Protein AF-A0A392PKE4-F1 (afdb_monomer)

Radius of gyration: 15.04 Å; Cα contacts (8 Å, |Δi|>4): 86; chains: 1; bounding box: 37×26×42 Å

Sequence (67 aa):
PLSVESVDLKSDLTFQPQPAQIIERSVKTLRSKEIPLVKVIWEGSPPGEATWELETEMQSNYPHLFR

pLDDT: mean 84.57, std 17.2, range [44.91, 98.12]

Foldseek 3Di:
DDDDDDQPQDPVNDRDFAFDAFDDWDWDDDPHDIFIWTWTDTPPDDPPDTDIDGPVVCCVPPVVRVD

Structure (mmCIF, N/CA/C/O backbone):
data_AF-A0A392PKE4-F1
#
_entry.id   AF-A0A392PKE4-F1
#
loop_
_atom_site.group_PDB
_atom_site.id
_atom_site.type_symbol
_atom_site.label_atom_id
_atom_site.label_alt_id
_atom_site.label_comp_id
_atom_site.label_asym_id
_atom_site.label_entity_id
_atom_site.label_seq_id
_atom_site.pdbx_PDB_ins_code
_atom_site.Cartn_x
_atom_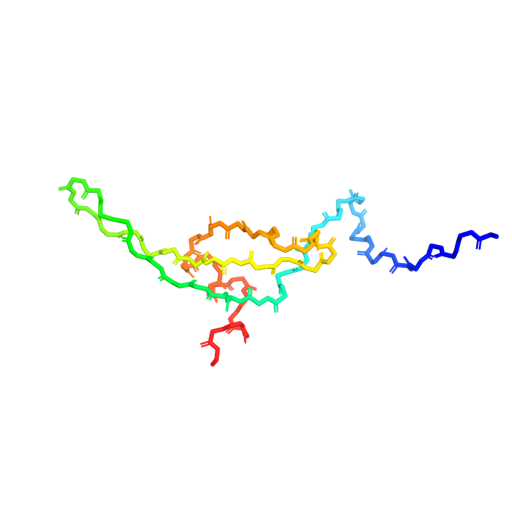site.Cartn_y
_atom_site.Cartn_z
_atom_site.occupancy
_atom_site.B_iso_or_equiv
_atom_site.auth_seq_id
_atom_site.auth_comp_id
_atom_site.auth_asym_id
_atom_site.auth_atom_id
_atom_site.pdbx_PDB_model_num
ATOM 1 N N . PRO A 1 1 ? 24.636 2.804 -26.128 1.00 44.94 1 PRO A N 1
ATOM 2 C CA . PRO A 1 1 ? 24.503 3.764 -25.006 1.00 44.94 1 PRO A CA 1
ATOM 3 C C . PRO A 1 1 ? 23.090 3.685 -24.415 1.00 44.94 1 PRO A C 1
ATOM 5 O O . PRO A 1 1 ? 22.127 3.937 -25.130 1.00 44.94 1 PRO A O 1
ATOM 8 N N . LEU A 1 2 ? 22.963 3.248 -23.160 1.00 44.91 2 LEU A N 1
ATOM 9 C CA . LEU A 1 2 ? 21.677 3.224 -22.459 1.00 44.91 2 LEU A CA 1
ATOM 10 C C . LEU A 1 2 ? 21.267 4.676 -22.166 1.00 44.91 2 LEU A C 1
ATOM 12 O O . LEU A 1 2 ? 21.996 5.392 -21.482 1.00 44.91 2 LEU A O 1
ATOM 16 N N . SER A 1 3 ? 20.158 5.119 -22.762 1.00 49.12 3 SER A N 1
ATOM 17 C CA . SER A 1 3 ? 19.567 6.436 -22.520 1.00 49.12 3 SER A CA 1
ATOM 18 C C . SER A 1 3 ? 18.835 6.374 -21.186 1.00 49.12 3 SER A C 1
ATOM 20 O O . SER A 1 3 ? 17.822 5.692 -21.070 1.00 49.12 3 SER A O 1
ATOM 22 N N . VAL A 1 4 ? 19.394 7.022 -20.169 1.00 52.31 4 VAL A N 1
ATOM 23 C CA . VAL A 1 4 ? 18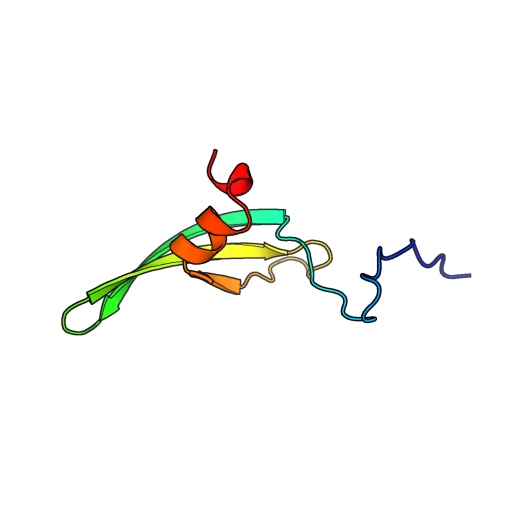.741 7.223 -18.873 1.00 52.31 4 VAL A CA 1
ATOM 24 C C . VAL A 1 4 ? 17.668 8.285 -19.078 1.00 52.31 4 VAL A C 1
ATOM 26 O O . VAL A 1 4 ? 17.967 9.469 -19.222 1.00 52.31 4 VAL A O 1
ATOM 29 N N . GLU A 1 5 ? 16.423 7.833 -19.181 1.00 55.81 5 GLU A N 1
ATOM 30 C CA . GLU A 1 5 ? 15.254 8.703 -19.141 1.00 55.81 5 GLU A CA 1
ATOM 31 C C . GLU A 1 5 ? 15.195 9.365 -17.763 1.00 55.81 5 GLU A C 1
ATOM 33 O O . GLU A 1 5 ? 15.371 8.727 -16.723 1.00 55.81 5 GLU A O 1
ATOM 38 N N . SER A 1 6 ? 15.065 10.685 -17.792 1.00 52.16 6 SER A N 1
ATOM 39 C CA . SER A 1 6 ? 15.190 11.602 -16.670 1.00 52.16 6 SER A CA 1
ATOM 40 C C . SER A 1 6 ? 14.187 11.257 -15.574 1.00 52.16 6 SER A C 1
ATOM 42 O O . SER A 1 6 ? 13.003 11.557 -15.679 1.00 52.16 6 SER A O 1
ATOM 44 N N . VAL A 1 7 ? 14.666 10.626 -14.508 1.00 57.56 7 VAL A N 1
ATOM 45 C CA . VAL A 1 7 ? 13.895 10.462 -13.280 1.00 57.56 7 VAL A CA 1
ATOM 46 C C . VAL A 1 7 ? 13.825 11.830 -12.605 1.00 57.56 7 VAL A C 1
ATOM 48 O O . VAL A 1 7 ? 14.866 12.377 -12.236 1.00 57.56 7 VAL A O 1
ATOM 51 N N . ASP A 1 8 ? 12.619 12.387 -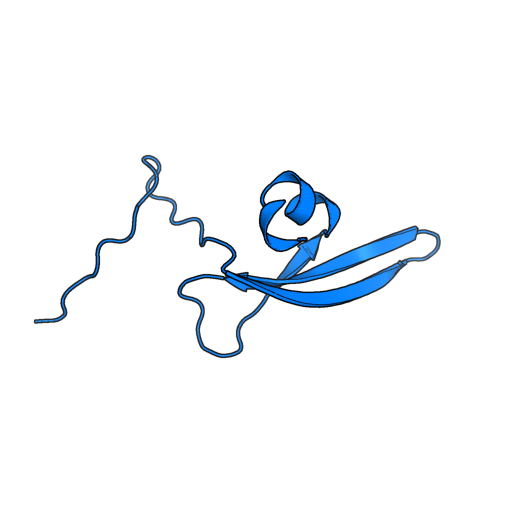12.465 1.00 53.97 8 ASP A N 1
ATOM 52 C CA . ASP A 1 8 ? 12.351 13.616 -11.708 1.00 53.97 8 ASP A CA 1
ATOM 53 C C . ASP A 1 8 ? 12.687 13.391 -10.225 1.00 53.97 8 ASP A C 1
ATOM 55 O O . ASP A 1 8 ? 11.850 13.044 -9.389 1.00 53.97 8 ASP A O 1
ATOM 59 N N . LEU A 1 9 ? 13.969 13.535 -9.897 1.00 52.62 9 LEU A N 1
ATOM 60 C CA . LEU A 1 9 ? 14.476 13.481 -8.537 1.00 52.62 9 LEU A CA 1
ATOM 61 C C . LEU A 1 9 ? 13.982 14.729 -7.803 1.00 52.62 9 LEU A C 1
ATOM 63 O O . LEU A 1 9 ? 14.381 15.853 -8.123 1.00 52.62 9 LEU A O 1
ATOM 67 N N . LYS A 1 10 ? 13.136 14.536 -6.784 1.00 55.50 10 LYS A N 1
ATOM 68 C CA . LYS A 1 10 ? 12.903 15.567 -5.766 1.00 55.50 10 LYS A CA 1
ATOM 69 C C . LYS A 1 10 ? 14.268 16.007 -5.221 1.00 55.50 10 LYS A C 1
ATOM 71 O O . LYS A 1 10 ? 15.210 15.219 -5.143 1.00 55.50 10 LYS A O 1
ATOM 76 N N . SER A 1 11 ? 14.387 17.284 -4.862 1.00 55.22 11 SER A N 1
ATOM 77 C CA . SER A 1 11 ? 15.641 17.954 -4.474 1.00 55.22 11 SER A CA 1
ATOM 78 C C . SER A 1 11 ? 16.386 17.329 -3.280 1.00 55.22 11 SER A C 1
ATOM 80 O O . SER A 1 11 ? 17.458 17.806 -2.917 1.00 55.22 11 SER A O 1
ATOM 82 N N . ASP A 1 12 ? 15.831 16.287 -2.663 1.00 59.31 12 ASP A N 1
ATOM 83 C CA . ASP A 1 12 ? 16.408 15.498 -1.576 1.00 59.31 12 ASP A CA 1
ATOM 84 C C . ASP A 1 12 ? 17.076 14.185 -2.041 1.00 59.31 12 ASP A C 1
ATOM 86 O O . ASP A 1 12 ? 17.497 13.393 -1.200 1.00 59.31 12 ASP A O 1
ATOM 90 N N . LEU A 1 13 ? 17.206 13.955 -3.359 1.00 57.62 13 LEU A N 1
ATOM 91 C CA . LEU A 1 13 ? 17.730 12.718 -3.966 1.00 57.62 13 LEU A CA 1
ATOM 92 C C . LEU A 1 13 ? 16.936 11.455 -3.588 1.00 57.62 13 LEU A C 1
ATOM 94 O O . LEU A 1 13 ? 17.387 10.342 -3.867 1.00 57.62 13 LEU A O 1
ATOM 98 N N . THR A 1 14 ? 15.748 11.596 -2.993 1.00 59.66 14 THR A N 1
ATOM 99 C CA . THR A 1 14 ? 14.861 10.464 -2.750 1.00 59.66 14 THR A CA 1
ATOM 100 C C . THR A 1 14 ? 13.907 10.324 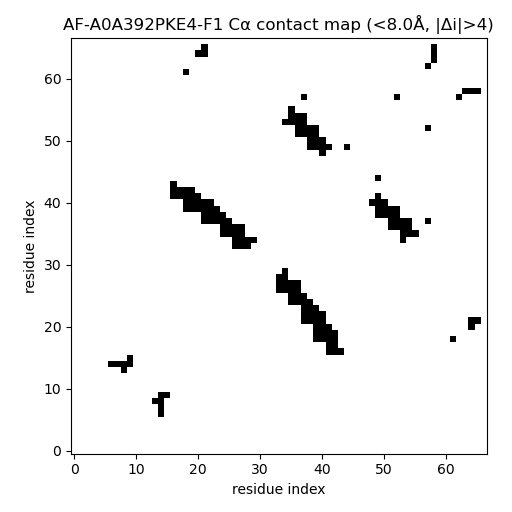-3.930 1.00 59.66 14 THR A C 1
ATOM 102 O O . THR A 1 14 ? 13.037 11.159 -4.181 1.00 59.66 14 THR A O 1
ATOM 105 N N . PHE A 1 15 ? 14.078 9.253 -4.706 1.00 62.41 15 PHE A N 1
ATOM 106 C CA . PHE A 1 15 ? 13.048 8.841 -5.650 1.00 62.41 15 PHE A CA 1
ATOM 107 C C . PHE A 1 15 ? 11.893 8.257 -4.838 1.00 62.41 15 PHE A C 1
ATOM 109 O O . PHE A 1 15 ? 11.958 7.117 -4.380 1.00 62.41 15 PHE A O 1
ATOM 116 N N . GLN A 1 16 ? 10.858 9.061 -4.605 1.00 68.19 16 GLN A N 1
ATOM 117 C CA . GLN A 1 16 ? 9.580 8.530 -4.157 1.00 68.19 16 GLN A CA 1
ATOM 118 C C . GLN A 1 16 ? 8.808 8.078 -5.395 1.00 68.19 16 GLN A C 1
ATOM 120 O O . GLN A 1 16 ? 8.437 8.938 -6.199 1.00 68.19 16 GLN A O 1
ATOM 125 N N . PRO A 1 17 ? 8.579 6.767 -5.574 1.00 78.50 17 PRO A N 1
ATOM 126 C CA . PRO A 1 17 ? 7.802 6.291 -6.704 1.00 78.50 17 PRO A CA 1
ATOM 127 C C . PRO A 1 17 ? 6.379 6.865 -6.626 1.00 78.50 17 PRO A C 1
ATOM 129 O O . PRO A 1 17 ? 5.783 6.942 -5.550 1.00 78.50 17 PRO A O 1
ATOM 132 N N . GLN A 1 18 ? 5.848 7.311 -7.764 1.00 89.62 18 GLN A N 1
ATOM 133 C CA . GLN A 1 18 ? 4.470 7.794 -7.875 1.00 89.62 18 GLN A CA 1
ATOM 134 C C . GLN A 1 18 ? 3.517 6.595 -7.956 1.00 89.62 18 GLN A C 1
ATOM 136 O O . GLN A 1 18 ? 3.829 5.614 -8.634 1.00 89.62 18 GLN A O 1
ATOM 141 N N . PRO A 1 19 ? 2.362 6.616 -7.281 1.00 93.81 19 PRO A N 1
ATOM 142 C CA . PRO A 1 19 ? 1.388 5.542 -7.408 1.00 93.81 19 PRO A CA 1
ATOM 143 C C . PRO A 1 19 ? 0.671 5.645 -8.759 1.00 93.81 19 PRO A C 1
ATOM 145 O O . PRO A 1 19 ? 0.017 6.641 -9.053 1.00 93.81 19 PRO A O 1
ATOM 148 N N . ALA A 1 20 ? 0.774 4.597 -9.573 1.00 92.88 20 ALA A N 1
ATOM 149 C CA . ALA A 1 20 ? 0.203 4.557 -10.915 1.00 92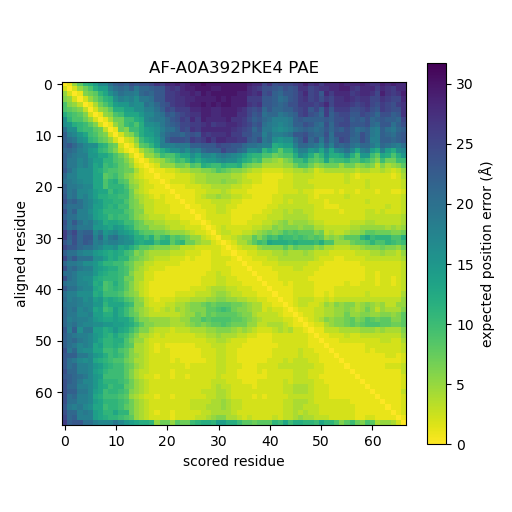.88 20 ALA A CA 1
ATOM 150 C C . ALA A 1 20 ? -1.293 4.210 -10.890 1.00 92.88 20 ALA A C 1
ATOM 152 O O . ALA A 1 20 ? -2.099 4.832 -11.578 1.00 92.88 20 ALA A O 1
ATOM 153 N N . GLN A 1 21 ? -1.674 3.186 -10.116 1.00 94.62 21 GLN A N 1
ATOM 154 C CA . GLN A 1 21 ? -3.048 2.682 -10.108 1.00 94.62 21 GLN A CA 1
ATOM 155 C C . GLN A 1 21 ? -3.365 1.866 -8.850 1.00 94.62 21 GLN A C 1
ATOM 157 O O . GLN A 1 21 ? -2.534 1.100 -8.362 1.00 94.62 21 GLN A O 1
ATOM 162 N N . ILE A 1 22 ? -4.614 1.956 -8.383 1.00 96.56 22 ILE A N 1
ATOM 163 C CA . ILE A 1 22 ? -5.194 1.015 -7.417 1.00 96.56 22 ILE A CA 1
ATOM 164 C C . ILE A 1 22 ? -5.813 -0.161 -8.173 1.00 96.56 22 ILE A C 1
ATOM 166 O O . ILE A 1 22 ? -6.712 0.025 -8.993 1.00 96.56 22 ILE A O 1
ATOM 170 N N . ILE A 1 23 ? -5.348 -1.374 -7.885 1.00 96.62 23 ILE A N 1
ATOM 171 C CA . ILE A 1 23 ? -5.801 -2.597 -8.566 1.00 96.62 23 ILE A CA 1
ATOM 172 C C . ILE A 1 23 ? -6.733 -3.460 -7.717 1.00 96.62 23 ILE A C 1
ATOM 174 O O . ILE A 1 23 ? -7.428 -4.317 -8.252 1.00 96.62 23 ILE A O 1
ATOM 178 N N . GLU A 1 24 ? -6.757 -3.253 -6.401 1.00 97.50 24 GLU A N 1
ATOM 179 C CA . GLU A 1 24 ? -7.564 -4.055 -5.482 1.00 97.50 24 GLU A CA 1
ATOM 180 C C . GLU A 1 24 ? -7.889 -3.259 -4.214 1.00 97.50 24 GLU A C 1
ATOM 182 O O . GLU A 1 24 ? -7.116 -2.390 -3.806 1.00 97.50 24 GLU A O 1
ATOM 187 N N . ARG A 1 25 ? -9.017 -3.571 -3.572 1.00 97.12 25 ARG A N 1
ATOM 188 C CA . ARG A 1 25 ? -9.372 -3.070 -2.238 1.00 97.12 25 ARG A CA 1
ATOM 189 C C . ARG A 1 25 ? -9.682 -4.250 -1.328 1.00 97.12 25 ARG A C 1
ATOM 191 O O . ARG A 1 25 ? -10.298 -5.219 -1.763 1.00 97.12 25 ARG A O 1
ATOM 198 N N . SER A 1 26 ? -9.264 -4.173 -0.073 1.00 97.06 26 SER A N 1
ATOM 199 C CA . SER A 1 26 ? -9.498 -5.214 0.925 1.00 97.06 26 SER A CA 1
ATOM 200 C C . SER A 1 26 ? -9.676 -4.593 2.303 1.00 97.06 26 SER A C 1
ATOM 202 O O . SER A 1 26 ? -9.144 -3.525 2.580 1.00 97.06 26 SER A O 1
ATOM 204 N N . VAL A 1 27 ? -10.402 -5.265 3.191 1.00 97.12 27 VAL A N 1
ATOM 205 C CA . VAL A 1 27 ? -10.540 -4.848 4.588 1.00 97.12 27 VAL A CA 1
ATOM 206 C C . VAL A 1 27 ? -9.918 -5.923 5.463 1.00 97.12 27 VAL A C 1
ATOM 208 O O . VAL A 1 27 ? -10.326 -7.083 5.424 1.00 97.12 27 VAL A O 1
ATOM 211 N N . LYS A 1 28 ? -8.925 -5.544 6.270 1.00 95.31 28 LYS A N 1
ATOM 212 C CA . LYS A 1 28 ? -8.378 -6.424 7.303 1.00 95.31 28 LYS A CA 1
ATOM 213 C C . LYS A 1 28 ? -9.096 -6.183 8.618 1.00 95.31 28 LYS A C 1
ATOM 215 O O . LYS A 1 28 ? -8.998 -5.106 9.202 1.00 95.31 28 LYS A O 1
ATOM 220 N N . THR A 1 29 ? -9.764 -7.216 9.112 1.00 95.75 29 THR A N 1
ATOM 221 C CA . THR A 1 29 ? -10.372 -7.208 10.441 1.00 95.75 29 THR A CA 1
ATOM 222 C C . THR A 1 29 ? -9.349 -7.661 11.480 1.00 95.75 29 THR A C 1
ATOM 224 O O . THR A 1 29 ? -8.844 -8.782 11.451 1.00 95.75 29 THR A O 1
ATOM 227 N N . LEU A 1 30 ? -9.039 -6.774 12.417 1.00 90.69 30 LEU A N 1
ATOM 228 C CA . LEU A 1 30 ? -8.362 -7.081 13.673 1.00 90.69 30 LEU A CA 1
ATOM 229 C C . LEU A 1 30 ? -9.409 -7.262 14.781 1.00 90.69 30 LEU A C 1
ATOM 231 O O . LEU 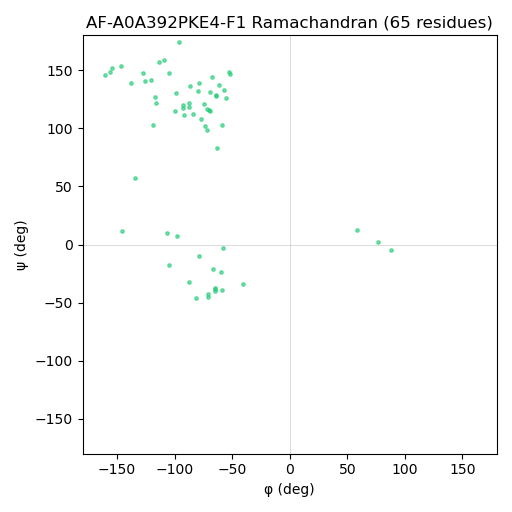A 1 30 ? -10.587 -6.992 14.573 1.00 90.69 30 LEU A O 1
ATOM 235 N N . ARG A 1 31 ? -8.977 -7.674 15.983 1.00 91.75 31 ARG A N 1
ATOM 236 C CA . ARG A 1 31 ? -9.846 -8.044 17.128 1.00 91.75 31 ARG A CA 1
ATOM 237 C C . ARG A 1 31 ? -11.072 -7.144 17.358 1.00 91.75 31 ARG A C 1
ATOM 239 O O . ARG A 1 31 ? -12.090 -7.644 17.815 1.00 91.75 31 ARG A O 1
ATOM 246 N N . SER A 1 32 ? -10.973 -5.845 17.086 1.00 93.75 32 SER A N 1
ATOM 247 C CA . SER A 1 32 ? -12.082 -4.890 17.225 1.00 93.75 32 SER A CA 1
ATOM 248 C C . SER A 1 32 ? -12.077 -3.767 16.184 1.00 93.75 32 SER A C 1
ATOM 250 O O . SER A 1 32 ? -12.773 -2.769 16.359 1.00 93.75 32 SER A O 1
ATOM 252 N N . LYS A 1 33 ? -11.250 -3.871 15.138 1.00 93.88 33 LYS A N 1
ATOM 253 C CA . LYS A 1 33 ? -11.048 -2.786 14.171 1.00 93.88 33 LYS A CA 1
ATOM 254 C C . LYS A 1 33 ? -11.008 -3.326 12.757 1.00 93.88 33 LYS A C 1
ATOM 256 O O . LYS A 1 33 ? -10.357 -4.334 12.505 1.00 93.88 33 LYS A O 1
ATOM 261 N N . GLU A 1 34 ? -11.641 -2.605 11.850 1.00 96.50 34 GLU A N 1
ATOM 262 C CA . GLU A 1 34 ? -11.528 -2.823 10.415 1.00 96.50 34 GLU A CA 1
ATOM 263 C C . GLU A 1 34 ? -10.527 -1.823 9.841 1.00 96.50 34 GLU A C 1
ATOM 265 O O . GLU A 1 34 ? -10.585 -0.632 10.145 1.00 96.50 34 GLU A O 1
ATOM 270 N N . ILE A 1 35 ? -9.575 -2.323 9.057 1.00 97.00 35 ILE A N 1
ATOM 271 C CA . ILE A 1 35 ? -8.538 -1.522 8.408 1.00 97.00 35 ILE A CA 1
ATOM 272 C C . ILE A 1 35 ? -8.697 -1.688 6.894 1.00 97.00 35 ILE A C 1
ATOM 274 O O . ILE A 1 35 ? -8.311 -2.736 6.363 1.00 97.00 35 ILE A O 1
ATOM 278 N N . PRO A 1 36 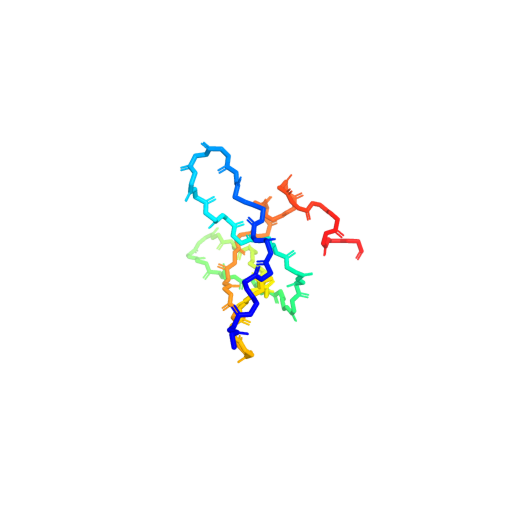? -9.268 -0.689 6.200 1.00 97.62 36 PRO A N 1
ATOM 279 C CA . PRO A 1 36 ? -9.332 -0.672 4.746 1.00 97.62 36 PRO A CA 1
ATOM 280 C C . PRO A 1 36 ? -7.940 -0.464 4.141 1.00 97.62 36 PRO A C 1
ATOM 282 O O . PRO A 1 36 ? -7.186 0.429 4.540 1.00 97.62 36 PRO A O 1
ATOM 285 N N . LEU A 1 37 ? -7.605 -1.310 3.176 1.00 98.12 37 LEU A N 1
ATOM 286 C CA . LEU A 1 37 ? -6.351 -1.319 2.443 1.00 98.12 37 LEU A CA 1
ATOM 287 C C . LEU A 1 37 ? -6.629 -1.300 0.945 1.00 98.12 37 LEU A C 1
ATOM 289 O O . LEU A 1 37 ? -7.580 -1.915 0.457 1.00 98.12 37 LEU A O 1
ATOM 293 N N . VAL A 1 38 ? -5.729 -0.667 0.209 1.00 97.88 38 VAL A N 1
ATOM 294 C CA . VAL A 1 38 ? -5.720 -0.664 -1.251 1.00 97.88 38 VAL A CA 1
ATOM 295 C C . VAL A 1 38 ? -4.420 -1.258 -1.759 1.00 97.88 38 VAL A C 1
ATOM 297 O O . VAL A 1 38 ? -3.358 -1.041 -1.181 1.00 97.88 38 VAL A O 1
ATOM 300 N N . LYS A 1 39 ? -4.501 -2.028 -2.839 1.00 97.62 39 LYS A N 1
ATOM 301 C CA . LYS A 1 39 ? -3.333 -2.572 -3.521 1.00 97.62 39 LYS A CA 1
ATOM 302 C C . LYS A 1 39 ? -2.924 -1.619 -4.631 1.00 97.62 39 LYS A C 1
ATOM 304 O O . LYS A 1 39 ? -3.726 -1.352 -5.526 1.00 97.62 39 LYS A O 1
ATOM 309 N N . VAL A 1 40 ? -1.699 -1.116 -4.561 1.00 96.56 40 VAL A N 1
ATOM 310 C CA . VAL A 1 40 ? -1.197 -0.021 -5.393 1.00 96.56 40 VAL A CA 1
ATOM 311 C C . VAL A 1 40 ? -0.042 -0.518 -6.252 1.00 96.56 40 VAL A C 1
ATOM 313 O O . VAL A 1 40 ? 0.921 -1.085 -5.736 1.00 96.56 40 VAL A O 1
ATOM 316 N N . ILE A 1 41 ? -0.144 -0.304 -7.562 1.00 95.44 41 ILE A N 1
ATOM 317 C CA . ILE A 1 41 ? 0.990 -0.396 -8.487 1.00 95.44 41 ILE A CA 1
ATOM 318 C C . ILE A 1 41 ? 1.683 0.963 -8.502 1.00 95.44 41 ILE A C 1
ATOM 320 O O . ILE A 1 41 ? 1.010 1.989 -8.612 1.00 95.44 41 ILE A O 1
ATOM 324 N N . TRP A 1 42 ? 3.013 0.971 -8.450 1.00 93.00 42 TRP A N 1
ATOM 325 C CA . TRP A 1 42 ? 3.808 2.195 -8.529 1.00 93.00 42 TRP A CA 1
ATOM 326 C C . TRP A 1 42 ? 4.474 2.346 -9.894 1.00 93.00 42 TRP A C 1
ATOM 328 O O . TRP A 1 42 ? 4.856 1.358 -10.525 1.00 93.00 42 TRP A O 1
ATOM 338 N N . GLU A 1 43 ? 4.640 3.581 -10.348 1.00 90.44 43 GLU A N 1
ATOM 339 C CA . GLU A 1 43 ? 5.377 3.899 -11.564 1.00 90.44 43 GLU A CA 1
ATOM 340 C C . GLU A 1 43 ? 6.811 3.366 -11.486 1.00 90.44 43 GLU A C 1
ATOM 342 O O . GLU A 1 43 ? 7.501 3.512 -10.476 1.00 90.44 43 GLU A O 1
ATOM 347 N N . GLY A 1 44 ? 7.250 2.705 -12.558 1.00 86.06 44 GLY A N 1
ATOM 348 C CA . GLY A 1 44 ? 8.569 2.075 -12.620 1.00 86.06 44 GLY A CA 1
ATOM 349 C C . GLY A 1 44 ? 8.695 0.753 -11.853 1.00 86.06 44 GLY A C 1
ATOM 350 O O . GLY A 1 44 ? 9.777 0.166 -11.867 1.00 86.06 44 GLY A O 1
ATOM 351 N N . SER A 1 45 ? 7.623 0.250 -11.225 1.00 87.12 45 SER A N 1
ATOM 352 C CA . SER A 1 45 ? 7.649 -1.074 -10.587 1.00 87.12 45 SER A CA 1
ATOM 353 C C . SER A 1 45 ? 7.774 -2.188 -11.631 1.00 87.12 45 SER A C 1
ATOM 355 O O . SER A 1 45 ? 7.151 -2.100 -12.697 1.00 87.12 45 SER A O 1
ATOM 357 N N . PRO A 1 46 ? 8.508 -3.274 -11.333 1.00 87.88 46 PRO A N 1
ATOM 358 C CA . PRO A 1 46 ? 8.478 -4.486 -12.137 1.00 87.88 46 PRO A CA 1
ATOM 359 C C . PRO A 1 46 ? 7.047 -5.014 -12.352 1.00 87.88 46 PRO A C 1
ATOM 361 O O . PRO A 1 46 ? 6.186 -4.870 -11.477 1.00 87.88 46 PRO A O 1
ATOM 364 N N . PRO A 1 47 ? 6.763 -5.661 -13.498 1.00 85.44 47 PRO A N 1
ATOM 365 C CA . PRO A 1 47 ? 5.441 -6.208 -13.773 1.00 85.44 47 PRO A CA 1
ATOM 366 C C . PRO A 1 47 ? 4.973 -7.171 -12.678 1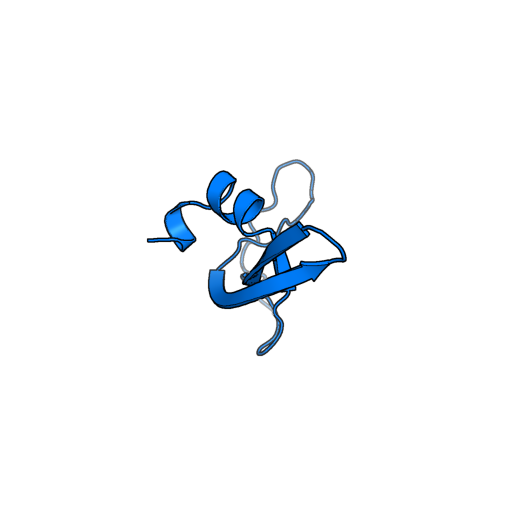.00 85.44 47 PRO A C 1
ATOM 368 O O . PRO A 1 47 ? 5.645 -8.154 -12.369 1.00 85.44 47 PRO A O 1
ATOM 371 N N . GLY A 1 48 ? 3.790 -6.906 -12.123 1.00 85.38 48 GLY A N 1
ATOM 372 C CA . GLY A 1 48 ? 3.192 -7.727 -11.068 1.00 85.38 48 GLY A CA 1
ATOM 373 C C . GLY A 1 48 ? 3.589 -7.333 -9.644 1.00 85.38 48 GLY A C 1
ATOM 374 O O . GLY A 1 48 ? 3.020 -7.888 -8.702 1.00 85.38 48 GLY A O 1
ATOM 375 N N . GLU A 1 49 ? 4.490 -6.364 -9.463 1.00 90.75 49 GLU A N 1
ATOM 376 C CA . GLU A 1 49 ? 4.763 -5.789 -8.147 1.00 90.75 49 GLU A CA 1
ATOM 377 C C . GLU A 1 49 ? 3.697 -4.757 -7.760 1.00 90.75 49 GLU A C 1
ATOM 379 O O . GLU A 1 49 ? 3.312 -3.886 -8.541 1.00 90.75 49 GLU A O 1
ATOM 384 N N . ALA A 1 50 ? 3.197 -4.888 -6.532 1.00 95.00 50 ALA A N 1
ATOM 385 C CA . ALA A 1 50 ? 2.246 -3.970 -5.923 1.00 95.00 50 ALA A CA 1
ATOM 386 C C . ALA A 1 50 ? 2.349 -4.056 -4.396 1.00 95.00 50 ALA A C 1
ATOM 388 O O . ALA A 1 50 ? 2.604 -5.135 -3.850 1.00 95.00 50 ALA A O 1
ATOM 389 N N . THR A 1 51 ? 2.096 -2.948 -3.704 1.00 95.94 51 THR A N 1
ATOM 390 C CA . THR A 1 51 ? 2.071 -2.898 -2.232 1.00 95.94 51 THR A CA 1
ATOM 391 C C . THR A 1 51 ? 0.649 -2.718 -1.715 1.00 95.94 51 THR A C 1
ATOM 393 O O . THR A 1 51 ? -0.246 -2.309 -2.451 1.00 95.94 51 THR A O 1
ATOM 396 N N . TRP A 1 52 ? 0.422 -3.079 -0.451 1.00 97.62 52 TRP A N 1
ATOM 397 C CA . TRP A 1 52 ? -0.834 -2.809 0.248 1.00 97.62 52 TRP A CA 1
ATOM 398 C C . TRP A 1 52 ? -0.657 -1.579 1.131 1.00 97.62 52 TRP A C 1
ATOM 400 O O . TRP A 1 52 ? 0.087 -1.644 2.105 1.00 97.62 52 TRP A O 1
ATOM 410 N N . GLU A 1 53 ? -1.380 -0.510 0.818 1.00 97.25 53 GLU A N 1
ATOM 411 C CA . GLU A 1 53 ? -1.334 0.765 1.535 1.00 97.25 53 GLU A CA 1
ATOM 412 C C . GLU A 1 53 ? -2.658 1.045 2.250 1.00 97.25 53 GLU A C 1
ATOM 414 O O . GLU A 1 53 ? -3.711 0.522 1.870 1.00 97.25 53 GLU A O 1
ATOM 419 N N . LEU A 1 54 ? -2.624 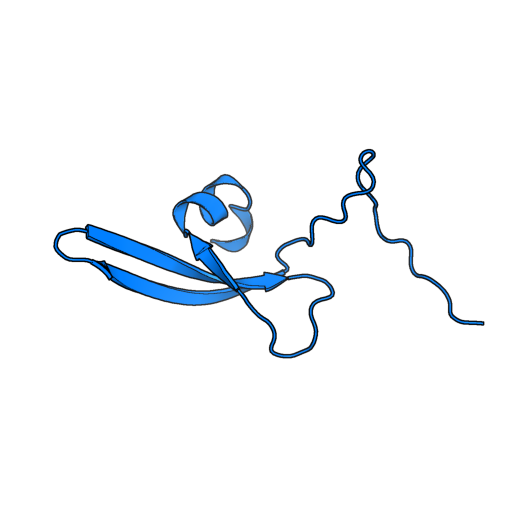1.888 3.284 1.00 97.56 54 LEU A N 1
ATOM 420 C CA . LEU A 1 54 ? -3.836 2.342 3.963 1.00 97.56 54 LEU A CA 1
ATOM 421 C C . LEU A 1 54 ? -4.696 3.166 3.009 1.00 97.56 54 LEU A C 1
ATOM 423 O O . LEU A 1 54 ? -4.244 4.154 2.429 1.00 97.56 54 LEU A O 1
ATOM 427 N N . GLU A 1 55 ? -5.974 2.803 2.898 1.00 97.88 55 GLU A N 1
ATOM 428 C CA . GLU A 1 55 ? -6.899 3.516 2.018 1.00 97.88 55 GLU A CA 1
ATOM 429 C C . GLU A 1 55 ? -7.009 4.998 2.400 1.00 97.88 55 GLU A C 1
ATOM 431 O O . GLU A 1 55 ? -7.017 5.863 1.529 1.00 97.88 55 GLU A O 1
ATOM 436 N N . THR A 1 56 ? -7.014 5.308 3.698 1.00 97.06 56 THR A N 1
ATOM 437 C CA . THR A 1 56 ? -7.105 6.684 4.202 1.00 97.06 56 THR A CA 1
ATOM 438 C C . THR A 1 56 ? -5.893 7.535 3.826 1.00 97.06 56 THR A C 1
ATOM 440 O O . THR A 1 56 ? -6.047 8.709 3.496 1.00 97.06 56 THR A O 1
ATOM 443 N N . GLU A 1 57 ? -4.688 6.960 3.850 1.00 96.38 57 GLU A N 1
ATOM 444 C CA . GLU A 1 57 ? -3.464 7.674 3.463 1.00 96.38 57 GLU A CA 1
ATOM 445 C C . GLU A 1 57 ? -3.428 7.904 1.955 1.00 96.38 57 GLU A C 1
ATOM 447 O O . GLU A 1 57 ? -3.137 9.010 1.499 1.00 96.38 57 GLU A O 1
ATOM 452 N N . MET A 1 58 ? -3.801 6.886 1.181 1.00 96.31 58 MET A N 1
ATOM 453 C CA . MET A 1 58 ? -3.869 6.984 -0.271 1.00 96.31 58 MET A CA 1
ATOM 454 C C . MET A 1 58 ? -4.940 7.983 -0.723 1.00 96.31 58 MET A C 1
ATOM 456 O O . MET A 1 58 ? -4.682 8.767 -1.631 1.00 96.31 58 MET A O 1
ATOM 460 N N . GLN A 1 59 ? -6.106 8.030 -0.073 1.00 96.12 59 GLN A N 1
ATOM 461 C CA . GLN A 1 59 ? -7.131 9.040 -0.358 1.00 96.12 59 GLN A CA 1
ATOM 462 C C . GLN A 1 59 ? -6.656 10.457 -0.018 1.00 96.12 59 GLN A C 1
ATOM 464 O O . GLN A 1 59 ? -6.963 11.393 -0.753 1.00 96.12 59 GLN A O 1
ATOM 469 N N . SER A 1 60 ? -5.899 10.625 1.072 1.00 96.38 60 SER A N 1
ATOM 470 C CA . SER A 1 60 ? -5.381 11.934 1.484 1.00 96.38 60 SER A CA 1
ATOM 471 C C . SER A 1 60 ? -4.274 12.440 0.555 1.00 96.38 60 SER A C 1
ATOM 473 O O . SER A 1 60 ? -4.273 13.610 0.179 1.00 96.38 60 SER A O 1
ATOM 475 N N . ASN A 1 61 ? -3.326 11.573 0.192 1.00 94.12 61 ASN A N 1
ATOM 476 C CA . ASN A 1 61 ? -2.139 11.955 -0.577 1.00 94.12 61 ASN A CA 1
ATOM 477 C C . ASN A 1 61 ? -2.375 11.904 -2.093 1.00 94.12 61 ASN A C 1
ATOM 479 O O . ASN A 1 61 ? -1.820 12.711 -2.837 1.00 94.12 61 ASN A O 1
ATOM 483 N N . TYR A 1 62 ? -3.223 10.983 -2.554 1.00 94.88 62 TYR A N 1
ATOM 484 C CA . TYR A 1 62 ? -3.469 10.705 -3.969 1.00 94.88 62 TYR A CA 1
ATOM 485 C C . TYR A 1 62 ? -4.976 10.576 -4.267 1.00 94.88 62 TYR A C 1
ATOM 487 O O . TYR A 1 62 ? -5.425 9.565 -4.815 1.00 94.88 62 TYR A O 1
ATOM 495 N N . PRO A 1 63 ? -5.792 11.609 -3.968 1.00 95.31 63 PRO A N 1
ATOM 496 C CA . PRO A 1 63 ? -7.251 11.551 -4.125 1.00 95.31 63 PRO A CA 1
ATOM 497 C C . PRO A 1 63 ? -7.700 11.278 -5.568 1.00 95.31 63 PRO A C 1
ATOM 499 O O . PRO A 1 63 ? -8.797 10.777 -5.802 1.00 95.31 63 PRO A O 1
ATOM 502 N N . HIS A 1 64 ? -6.855 11.593 -6.553 1.00 93.75 64 HIS A N 1
ATOM 503 C CA . HIS A 1 64 ? -7.138 11.358 -7.966 1.00 93.75 64 HIS A CA 1
ATOM 504 C C . HIS A 1 64 ? -7.210 9.866 -8.335 1.00 93.75 64 HIS A C 1
ATOM 506 O O . HIS A 1 64 ? -7.856 9.542 -9.327 1.00 93.75 64 HIS A O 1
ATOM 512 N N . LEU A 1 65 ? -6.620 8.967 -7.535 1.00 94.56 65 LEU A N 1
ATOM 513 C CA . LEU A 1 65 ? -6.678 7.514 -7.749 1.00 94.56 65 LEU A CA 1
ATOM 514 C C . LEU A 1 65 ? -8.003 6.874 -7.302 1.00 94.56 65 LEU A C 1
ATOM 516 O O . LEU A 1 65 ? -8.240 5.701 -7.579 1.00 94.56 65 LEU A O 1
ATOM 520 N N . PHE A 1 66 ? -8.856 7.624 -6.600 1.00 92.06 66 PHE A N 1
ATOM 521 C CA . PHE A 1 66 ? -10.114 7.136 -6.023 1.00 92.06 66 PHE A CA 1
ATOM 522 C C . PHE A 1 66 ? -11.369 7.613 -6.766 1.00 92.06 66 PHE A C 1
ATOM 524 O O . PHE A 1 66 ? -12.472 7.427 -6.247 1.00 92.06 66 PHE A O 1
ATOM 531 N N . ARG A 1 67 ? -11.211 8.238 -7.940 1.00 81.06 67 ARG A N 1
ATOM 532 C CA . ARG A 1 67 ? -12.333 8.683 -8.780 1.00 81.06 67 ARG A CA 1
ATOM 533 C C . ARG A 1 67 ? -13.066 7.541 -9.468 1.00 81.06 67 ARG A C 1
ATOM 535 O O . ARG A 1 67 ? -12.421 6.518 -9.780 1.00 81.06 67 ARG A O 1
#

Nearest PDB structures (foldseek):
  3mwy-assembly1_W  TM=8.677E-01  e=8.317E-02  Saccharomyces cerevisiae
  7ubu-assembly1_A  TM=6.232E-01  e=3.297E-02  Zea mays
  4ft4-assembly1_B  TM=7.900E-01  e=2.098E-01  Zea mays
  4fsx-assembly2_B  TM=7.737E-01  e=2.524E-01  Zea mays
  6edx-assembly1_A  TM=6.646E-01  e=9.220E-01  Homo sapiens

Secondary structure (DSSP, 8-state):
----------TTS---PPEEEEEEEEEEEETTEEEEEEEEEETTPPTT--EEEEHHHHHHH-GGGG-

Solvent-accessible surface area (backbone atoms only — not comparable to full-atom values): 4356 Å² total; per-residue (Å²): 131,88,81,80,75,84,73,86,57,46,98,80,75,54,77,72,70,51,78,67,44,69,79,47,78,51,71,49,76,52,103,88,45,78,45,56,31,29,30,34,31,40,53,90,51,60,94,90,51,62,47,81,42,50,39,70,57,44,49,71,78,43,50,79,70,74,114

Organism: NCBI:txid97028

Mean predicted aligned error: 8.8 Å